Protein AF-A0A6A5AEZ3-F1 (afdb_monomer_lite)

Radius of gyration: 23.71 Å; chains: 1; bounding box: 53×29×62 Å

Foldseek 3Di:
DVCCVPCVVVVVVVLVVLLVVLLVVLQVQLQVQLVVLLVCLVPPDVVVQVVVPPDPVPVPPDPSSCVSSVVSSCVSSVVSVVVSVVVSVVVVCCCVCPQVDVPVNCVPPVPVSVVVVVVCCVPPVPVVCVRPNPPD

Secondary structure (DSSP, 8-state):
--HIIIIIHHHHHHHHHHHHHHHHHHHHHHHHHHHHHHHHHHHS-HHHHHTTT--TT-TTTS-HHHHHHHHHHHHHHHHHHHHHHHHHHHHHHHIIIIII-HHHHHHH-HHHHHHHHHHHHHH-HHHHHHHH-TT-

Organism: Aphanomyces astaci (NCBI:txid112090)

pLDDT: mean 76.07, std 15.29, range [34.31, 94.5]

Structure (mmCIF, N/CA/C/O backbone):
data_AF-A0A6A5AEZ3-F1
#
_entry.id   AF-A0A6A5AEZ3-F1
#
loop_
_atom_site.group_PDB
_atom_site.id
_atom_site.type_symbol
_atom_site.label_atom_id
_atom_site.label_alt_id
_atom_site.label_comp_id
_atom_site.label_asym_id
_atom_site.label_entity_id
_atom_site.label_seq_id
_atom_site.pdbx_PDB_ins_code
_atom_site.Cartn_x
_atom_site.Cartn_y
_atom_site.Cartn_z
_atom_site.occupancy
_atom_site.B_iso_or_equiv
_atom_site.auth_seq_id
_atom_site.auth_comp_id
_atom_site.auth_asym_id
_atom_site.auth_atom_id
_atom_site.pdbx_PDB_model_num
ATOM 1 N N . MET A 1 1 ? -5.842 -2.108 35.892 1.00 34.88 1 MET A N 1
ATOM 2 C CA . MET A 1 1 ? -4.674 -2.923 35.477 1.00 34.88 1 MET A CA 1
ATOM 3 C C . MET A 1 1 ? -5.016 -4.390 35.151 1.00 34.88 1 MET A C 1
ATOM 5 O O . MET A 1 1 ? -4.096 -5.165 34.973 1.00 34.88 1 MET A O 1
ATOM 9 N N . GLN A 1 2 ? -6.290 -4.790 34.990 1.00 34.31 2 GLN A N 1
ATOM 10 C CA . GLN A 1 2 ? -6.657 -6.169 34.593 1.00 34.31 2 GLN A CA 1
ATOM 11 C C . GLN A 1 2 ? -6.919 -6.353 33.080 1.00 34.31 2 GLN A C 1
ATOM 13 O O . GLN A 1 2 ? -6.949 -7.485 32.602 1.00 34.31 2 GLN A O 1
ATOM 18 N N . LEU A 1 3 ? -7.053 -5.263 32.308 1.00 44.03 3 LEU A N 1
ATOM 19 C CA . LEU A 1 3 ? -7.197 -5.330 30.844 1.00 44.03 3 LEU A CA 1
ATOM 20 C C . LEU A 1 3 ? -5.888 -5.744 30.139 1.00 44.03 3 LEU A C 1
ATOM 22 O O . LEU A 1 3 ? -5.922 -6.520 29.186 1.00 44.03 3 LEU A O 1
ATOM 26 N N . PHE A 1 4 ? -4.730 -5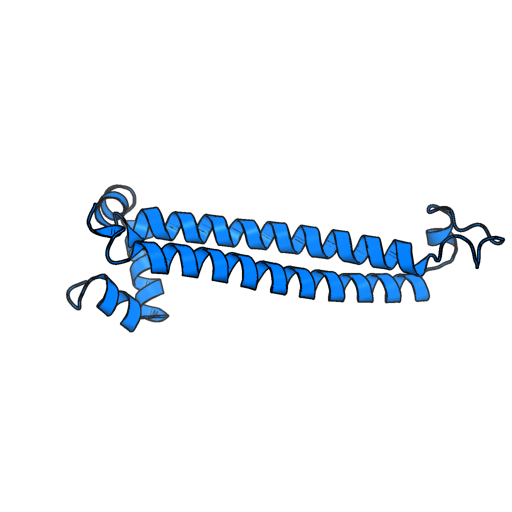.293 30.641 1.00 43.16 4 PHE A N 1
ATOM 27 C CA . PHE A 1 4 ? -3.417 -5.656 30.088 1.00 43.16 4 PHE A CA 1
ATOM 28 C C . PHE A 1 4 ? -3.002 -7.097 30.402 1.00 43.16 4 PHE A C 1
ATOM 30 O O . PHE A 1 4 ? -2.357 -7.730 29.573 1.00 43.16 4 PHE A O 1
ATOM 37 N N . ASP A 1 5 ? -3.420 -7.628 31.550 1.00 42.22 5 ASP A N 1
ATOM 38 C CA . ASP A 1 5 ? -2.984 -8.945 32.030 1.00 42.22 5 ASP A CA 1
ATOM 39 C C . ASP A 1 5 ? -3.719 -10.108 31.334 1.00 42.22 5 ASP A C 1
ATOM 41 O O . ASP A 1 5 ? -3.217 -11.225 31.273 1.00 42.22 5 ASP A O 1
ATOM 45 N N . SER A 1 6 ? -4.898 -9.842 30.754 1.00 48.53 6 SER A N 1
ATOM 46 C CA . SER A 1 6 ? -5.709 -10.855 30.057 1.00 48.53 6 SER A CA 1
ATOM 47 C C . SER A 1 6 ? -5.860 -10.632 28.545 1.00 48.53 6 SER A C 1
ATOM 49 O O . SER A 1 6 ? -6.072 -11.603 27.822 1.00 48.53 6 SER A O 1
ATOM 51 N N . ARG A 1 7 ? -5.734 -9.392 28.036 1.00 52.31 7 ARG A N 1
ATOM 52 C CA . ARG A 1 7 ? -5.887 -9.067 26.597 1.00 52.31 7 ARG A CA 1
ATOM 53 C C . ARG A 1 7 ? -4.731 -8.263 25.982 1.00 52.31 7 ARG A C 1
ATOM 55 O O . ARG A 1 7 ? -4.657 -8.165 24.758 1.00 52.31 7 ARG A O 1
ATOM 62 N N . GLY A 1 8 ? -3.810 -7.726 26.789 1.00 55.06 8 GLY A N 1
ATOM 63 C CA . GLY A 1 8 ? -2.751 -6.816 26.327 1.00 55.06 8 GLY A CA 1
ATOM 64 C C . GLY A 1 8 ? -1.787 -7.441 25.315 1.00 55.06 8 GLY A C 1
ATOM 65 O O . GLY A 1 8 ? -1.483 -6.829 24.296 1.00 55.06 8 GLY A O 1
ATOM 66 N N . TRP A 1 9 ? -1.373 -8.691 25.536 1.00 57.41 9 TRP A N 1
ATOM 67 C CA . TRP A 1 9 ? -0.488 -9.401 24.606 1.00 57.41 9 TRP A CA 1
ATOM 68 C C . TRP A 1 9 ? -1.139 -9.666 23.243 1.00 57.41 9 TRP A C 1
ATOM 70 O O . TRP A 1 9 ? -0.481 -9.531 22.217 1.00 57.41 9 TRP A O 1
ATOM 80 N N . THR A 1 10 ? -2.436 -9.979 23.202 1.00 62.97 10 THR A N 1
ATOM 81 C CA . THR A 1 10 ? -3.162 -10.200 21.942 1.00 62.97 10 THR A CA 1
ATOM 82 C C . THR A 1 10 ? -3.355 -8.903 21.160 1.00 62.97 10 THR A C 1
ATOM 84 O O . THR A 1 10 ? -3.251 -8.922 19.938 1.00 62.97 10 THR A O 1
ATOM 87 N N . ALA A 1 11 ? -3.591 -7.779 21.843 1.00 61.19 11 ALA A N 1
ATOM 88 C CA . ALA A 1 11 ? -3.690 -6.471 21.196 1.00 61.19 11 ALA A CA 1
ATOM 89 C C . ALA A 1 11 ? -2.360 -6.059 20.544 1.00 61.19 11 ALA A C 1
ATOM 91 O O . ALA A 1 11 ? -2.357 -5.640 19.391 1.00 61.19 11 ALA A O 1
ATOM 92 N N . VAL A 1 12 ? -1.234 -6.269 21.236 1.00 64.25 12 VAL A N 1
ATOM 93 C CA . VAL A 1 12 ? 0.111 -6.006 20.691 1.00 64.25 12 VAL A CA 1
ATOM 94 C C . VAL A 1 12 ? 0.421 -6.915 19.500 1.00 64.25 12 VAL A C 1
ATOM 96 O O . VAL A 1 12 ? 0.894 -6.440 18.473 1.00 64.25 12 VAL A O 1
ATOM 99 N N . ILE A 1 13 ? 0.113 -8.212 19.602 1.00 67.94 13 ILE A N 1
ATOM 100 C CA . ILE A 1 13 ? 0.331 -9.161 18.500 1.00 67.94 13 ILE A CA 1
ATOM 101 C C . ILE A 1 13 ? -0.540 -8.803 17.290 1.00 67.94 13 ILE A C 1
ATOM 103 O O . ILE A 1 13 ? -0.064 -8.864 16.163 1.00 67.94 13 ILE A O 1
ATOM 107 N N . ASN A 1 14 ? -1.803 -8.422 17.498 1.00 73.12 14 ASN A N 1
ATOM 108 C CA . ASN A 1 14 ? -2.697 -8.043 16.405 1.00 73.12 14 ASN A CA 1
ATOM 109 C C . ASN A 1 14 ? -2.253 -6.747 15.716 1.00 73.12 14 ASN A C 1
ATOM 111 O O . ASN A 1 14 ? -2.363 -6.636 14.496 1.00 73.12 14 ASN A O 1
ATOM 115 N N . ASP A 1 15 ? -1.728 -5.790 16.480 1.00 77.00 15 ASP A N 1
ATOM 116 C CA . ASP A 1 15 ? -1.191 -4.552 15.926 1.00 77.00 15 ASP A CA 1
ATOM 117 C C . ASP A 1 15 ? 0.023 -4.820 15.023 1.00 77.00 15 ASP A C 1
ATOM 119 O O . ASP A 1 15 ? 0.032 -4.436 13.850 1.00 77.00 15 ASP A O 1
ATOM 123 N N . ASP A 1 16 ? 0.983 -5.604 15.517 1.00 80.88 16 ASP A N 1
ATOM 124 C CA . ASP A 1 16 ? 2.190 -5.970 14.769 1.00 80.88 16 ASP A CA 1
ATOM 125 C C . ASP A 1 16 ? 1.870 -6.826 13.527 1.00 80.88 16 ASP A C 1
ATOM 127 O O . ASP A 1 16 ? 2.429 -6.626 12.442 1.00 80.88 16 ASP A O 1
ATOM 131 N N . LEU A 1 17 ? 0.886 -7.727 13.640 1.00 83.12 17 LEU A N 1
ATOM 132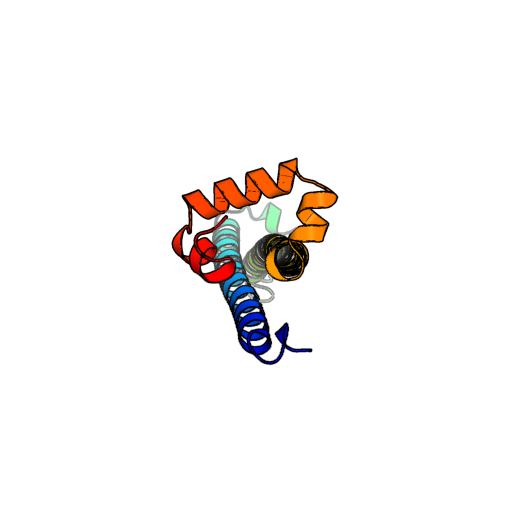 C CA . LEU A 1 17 ? 0.405 -8.534 12.519 1.00 83.12 17 LEU A CA 1
ATOM 133 C C . LEU A 1 17 ? -0.271 -7.667 11.449 1.00 83.12 17 LEU A C 1
ATOM 135 O O . LEU A 1 17 ? -0.047 -7.885 10.259 1.00 83.12 17 LEU A O 1
ATOM 139 N N . SER A 1 18 ? -1.077 -6.681 11.853 1.00 83.94 18 SER A N 1
ATOM 140 C CA . SER A 1 18 ? -1.771 -5.787 10.922 1.00 83.94 18 SER A CA 1
ATOM 141 C C . SER A 1 18 ? -0.790 -4.877 10.179 1.00 83.94 18 SER A C 1
ATOM 143 O O . SER A 1 18 ? -0.817 -4.819 8.950 1.00 83.94 18 SER A O 1
ATOM 145 N N . SER A 1 19 ? 0.159 -4.263 10.890 1.00 84.38 19 SER A N 1
ATOM 146 C CA . SER A 1 19 ? 1.214 -3.433 10.300 1.00 84.38 19 SER A CA 1
ATOM 147 C C . SER A 1 19 ? 2.077 -4.230 9.313 1.00 84.38 19 SER A C 1
ATOM 149 O O . SER A 1 19 ? 2.310 -3.814 8.170 1.00 84.38 19 SER A O 1
ATOM 151 N N . THR A 1 20 ? 2.473 -5.445 9.699 1.00 86.56 20 THR A N 1
ATOM 152 C CA . THR A 1 20 ? 3.251 -6.338 8.832 1.00 86.56 20 THR A CA 1
ATOM 153 C C . THR A 1 20 ? 2.443 -6.793 7.613 1.00 86.56 20 THR A C 1
ATOM 155 O O . THR A 1 20 ? 2.943 -6.749 6.490 1.00 86.56 20 THR A O 1
ATOM 158 N N . ALA A 1 21 ? 1.172 -7.167 7.778 1.00 89.69 21 ALA A N 1
ATOM 159 C CA . ALA A 1 21 ? 0.323 -7.587 6.663 1.00 89.69 21 ALA A CA 1
ATOM 160 C C . ALA A 1 21 ? 0.104 -6.458 5.643 1.00 89.69 21 ALA A C 1
ATOM 162 O O . ALA A 1 21 ? 0.223 -6.677 4.433 1.00 89.69 21 ALA A O 1
ATOM 163 N N . LEU A 1 22 ? -0.165 -5.237 6.115 1.00 88.56 22 LEU A N 1
ATOM 164 C CA . LEU A 1 22 ? -0.371 -4.091 5.234 1.00 88.56 22 LEU A CA 1
ATOM 165 C C . LEU A 1 22 ? 0.924 -3.656 4.5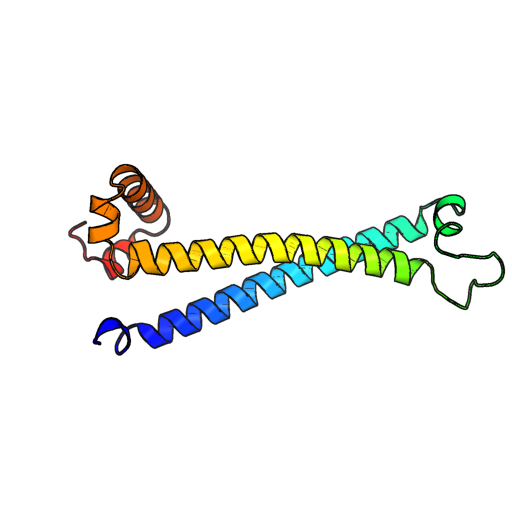38 1.00 88.56 22 LEU A C 1
ATOM 167 O O . LEU A 1 22 ? 0.876 -3.301 3.361 1.00 88.56 22 LEU A O 1
ATOM 171 N N . SER A 1 23 ? 2.079 -3.731 5.205 1.00 87.00 23 SER A N 1
ATOM 172 C CA . SER A 1 23 ? 3.370 -3.423 4.572 1.00 87.00 23 SER A CA 1
ATOM 173 C C . SER A 1 23 ? 3.752 -4.433 3.484 1.00 87.00 23 SER A C 1
ATOM 175 O O . SER A 1 23 ? 4.244 -4.027 2.430 1.00 87.00 23 SER A O 1
ATOM 177 N N . ILE A 1 24 ? 3.449 -5.726 3.663 1.00 91.38 24 ILE A N 1
ATOM 178 C CA . ILE A 1 24 ? 3.607 -6.745 2.609 1.00 91.38 24 ILE A CA 1
ATOM 179 C C . ILE A 1 24 ? 2.679 -6.438 1.426 1.00 91.38 24 ILE A C 1
ATOM 181 O O . ILE A 1 24 ? 3.106 -6.504 0.270 1.00 91.38 24 ILE A O 1
ATOM 185 N N . GLY A 1 25 ? 1.430 -6.045 1.697 1.00 90.88 25 GLY A N 1
ATOM 186 C CA . GLY A 1 25 ? 0.494 -5.591 0.667 1.00 90.88 25 GLY A CA 1
ATOM 187 C C . GLY A 1 25 ? 1.017 -4.373 -0.102 1.00 90.88 25 GLY A C 1
ATOM 188 O O . GLY A 1 25 ? 1.034 -4.375 -1.334 1.00 90.88 25 GLY A O 1
ATOM 189 N N . ALA A 1 26 ? 1.523 -3.365 0.611 1.00 91.44 26 ALA A N 1
ATOM 190 C CA . ALA A 1 26 ? 2.117 -2.167 0.022 1.00 91.44 26 ALA A CA 1
ATOM 191 C C . ALA A 1 26 ? 3.366 -2.487 -0.809 1.00 91.44 26 ALA A C 1
ATOM 193 O O . ALA A 1 26 ? 3.546 -1.929 -1.893 1.00 91.44 26 ALA A O 1
ATOM 194 N N . PHE A 1 27 ? 4.194 -3.428 -0.354 1.00 92.00 27 PHE A N 1
ATOM 195 C CA . PHE A 1 27 ? 5.329 -3.931 -1.121 1.00 92.00 27 PHE A CA 1
ATOM 196 C C . PHE A 1 27 ? 4.875 -4.598 -2.424 1.00 92.00 27 PHE A C 1
ATOM 198 O O . PHE A 1 27 ? 5.428 -4.306 -3.484 1.00 92.00 27 PHE A O 1
ATOM 205 N N . GLY A 1 28 ? 3.821 -5.420 -2.379 1.00 92.62 28 GLY A N 1
ATOM 206 C CA . GLY A 1 28 ? 3.211 -6.014 -3.570 1.00 92.62 28 GLY A CA 1
ATOM 207 C C . GLY A 1 28 ? 2.738 -4.963 -4.579 1.00 92.62 28 GLY A C 1
ATOM 208 O O . GLY A 1 28 ? 3.054 -5.060 -5.765 1.00 92.62 28 GLY A O 1
ATOM 209 N N . VAL A 1 29 ? 2.053 -3.915 -4.109 1.00 93.00 29 VAL A N 1
ATOM 210 C CA . VAL A 1 29 ? 1.633 -2.784 -4.957 1.00 93.00 29 VAL A CA 1
ATOM 211 C C . VAL A 1 29 ? 2.841 -2.063 -5.555 1.00 93.00 29 VAL A C 1
ATOM 213 O O . VAL A 1 29 ? 2.852 -1.813 -6.758 1.00 93.00 29 VAL A O 1
ATOM 216 N N . GLY A 1 30 ? 3.880 -1.795 -4.760 1.00 92.56 30 GLY A N 1
ATOM 217 C CA . GLY A 1 30 ? 5.122 -1.184 -5.238 1.00 92.56 30 GLY A CA 1
ATOM 218 C C . GLY A 1 30 ? 5.797 -2.000 -6.343 1.00 92.56 30 GLY A C 1
ATOM 219 O O . GLY A 1 30 ? 6.224 -1.446 -7.356 1.00 92.56 30 GLY A O 1
ATOM 220 N N . VAL A 1 31 ? 5.859 -3.328 -6.204 1.00 93.44 31 VAL A N 1
ATOM 221 C CA . VAL A 1 31 ? 6.411 -4.211 -7.247 1.00 93.44 31 VAL A CA 1
ATOM 222 C C . VAL A 1 31 ? 5.585 -4.117 -8.531 1.00 93.44 31 VAL A C 1
ATOM 224 O O . VAL A 1 31 ? 6.158 -3.959 -9.609 1.00 93.44 31 VAL A O 1
ATOM 227 N N . LEU A 1 32 ? 4.253 -4.156 -8.436 1.00 94.50 32 LEU A N 1
ATOM 228 C CA . LEU A 1 32 ? 3.367 -4.048 -9.601 1.00 94.50 32 LEU A CA 1
ATOM 229 C C . LEU A 1 32 ? 3.529 -2.704 -10.322 1.00 94.50 32 LEU A C 1
ATOM 231 O O . LEU A 1 32 ? 3.672 -2.676 -11.546 1.00 94.50 32 LEU A O 1
ATOM 235 N N . THR A 1 33 ? 3.572 -1.591 -9.588 1.00 91.75 33 THR A N 1
ATOM 236 C CA . THR A 1 33 ? 3.785 -0.264 -10.186 1.00 91.75 33 THR A CA 1
ATOM 237 C C . THR A 1 33 ? 5.197 -0.102 -10.743 1.00 91.75 33 THR A C 1
ATOM 239 O O . THR A 1 33 ? 5.374 0.551 -11.771 1.00 91.75 33 THR A O 1
ATOM 242 N N . GLY A 1 34 ? 6.200 -0.745 -10.140 1.00 88.50 34 GLY A N 1
ATOM 243 C CA . GLY A 1 34 ? 7.554 -0.833 -10.686 1.00 88.50 34 GLY A CA 1
ATOM 244 C C . GLY A 1 34 ? 7.604 -1.581 -12.022 1.00 88.50 34 GLY A C 1
ATOM 245 O O . GLY A 1 34 ? 8.235 -1.107 -12.967 1.00 88.50 34 GLY A O 1
ATOM 246 N N . VAL A 1 35 ? 6.882 -2.702 -12.151 1.00 89.75 35 VAL A N 1
ATOM 247 C CA . VAL A 1 35 ? 6.747 -3.440 -13.422 1.00 89.75 35 VAL A CA 1
ATOM 248 C C . VAL A 1 35 ? 6.069 -2.577 -14.485 1.00 89.75 35 VAL A C 1
ATOM 250 O O . VAL A 1 35 ? 6.545 -2.528 -15.619 1.00 89.75 35 VAL A O 1
ATOM 253 N N . ILE A 1 36 ? 5.014 -1.840 -14.129 1.00 88.75 36 ILE A N 1
ATOM 254 C CA . ILE A 1 36 ? 4.370 -0.884 -15.043 1.00 88.75 36 ILE A CA 1
ATOM 255 C C . ILE A 1 36 ? 5.369 0.201 -15.474 1.00 88.75 36 ILE A C 1
ATOM 257 O O . ILE A 1 36 ? 5.464 0.498 -16.663 1.00 88.75 36 ILE A O 1
ATOM 261 N N . GLY A 1 37 ? 6.178 0.727 -14.551 1.00 85.38 37 GLY A N 1
ATOM 262 C CA . GLY A 1 37 ? 7.255 1.674 -14.862 1.00 85.38 37 GLY A CA 1
ATOM 263 C C . GLY A 1 37 ? 8.280 1.119 -15.860 1.00 85.38 37 GLY A C 1
ATOM 264 O O . GLY A 1 37 ? 8.691 1.825 -16.780 1.00 85.38 37 GLY A O 1
ATOM 265 N N . LEU A 1 38 ? 8.638 -0.165 -15.749 1.00 84.06 38 LEU A N 1
ATOM 266 C CA . LEU A 1 38 ? 9.517 -0.848 -16.710 1.00 84.06 38 LEU A CA 1
ATOM 267 C C . LEU A 1 38 ? 8.869 -1.031 -18.087 1.00 84.06 38 LEU A C 1
ATOM 269 O O . LEU A 1 38 ? 9.551 -0.927 -19.107 1.00 84.06 38 LEU A O 1
ATOM 273 N N . VAL A 1 39 ? 7.565 -1.310 -18.132 1.00 85.44 39 VAL A N 1
ATOM 274 C CA . VAL A 1 39 ? 6.810 -1.402 -19.390 1.00 85.44 39 VAL A CA 1
ATOM 275 C C . VAL A 1 39 ? 6.772 -0.038 -20.073 1.00 85.44 39 VAL A C 1
ATOM 277 O O . VAL A 1 39 ? 7.098 0.055 -21.254 1.00 85.44 39 VAL A O 1
ATOM 280 N N . VAL A 1 40 ? 6.472 1.030 -19.330 1.00 82.06 40 VAL A N 1
ATOM 281 C CA . VAL A 1 40 ? 6.503 2.405 -19.849 1.00 82.06 40 VAL A CA 1
ATOM 282 C C . VAL A 1 40 ? 7.890 2.746 -20.390 1.00 82.06 40 VAL A C 1
ATOM 284 O O . VAL A 1 40 ? 7.988 3.256 -21.499 1.00 82.06 40 VAL A O 1
ATOM 287 N N . ALA A 1 41 ? 8.964 2.373 -19.689 1.00 76.94 41 ALA A N 1
ATOM 288 C CA . ALA A 1 41 ? 10.333 2.603 -20.156 1.00 76.94 41 ALA A CA 1
ATOM 289 C C . ALA A 1 41 ? 10.651 1.933 -21.508 1.00 76.94 41 ALA A C 1
ATOM 291 O O . ALA A 1 41 ? 11.488 2.435 -22.253 1.00 76.94 41 ALA A O 1
ATOM 292 N N . LYS A 1 42 ? 9.989 0.815 -21.844 1.00 77.00 42 LYS A N 1
ATOM 293 C CA . LYS A 1 42 ? 10.167 0.133 -23.138 1.00 77.00 42 LYS A CA 1
ATOM 294 C C . LYS A 1 42 ? 9.387 0.764 -24.287 1.00 77.00 42 LYS A C 1
ATOM 296 O O . LYS A 1 42 ? 9.827 0.650 -25.427 1.00 77.00 42 LYS A O 1
ATOM 301 N N . PHE A 1 43 ? 8.228 1.355 -24.008 1.00 78.94 43 PHE A N 1
ATOM 302 C CA . PHE A 1 43 ? 7.332 1.902 -25.034 1.00 78.94 43 PHE A CA 1
ATOM 303 C C . PHE A 1 43 ? 7.381 3.432 -25.139 1.00 78.94 43 PHE A C 1
ATOM 305 O O . PHE A 1 43 ? 6.813 3.992 -26.075 1.00 78.94 43 PHE A O 1
ATOM 312 N N . ALA A 1 44 ? 8.042 4.115 -24.202 1.00 70.25 44 ALA A N 1
ATOM 313 C CA . ALA A 1 44 ? 8.155 5.565 -24.207 1.00 70.25 44 ALA A CA 1
ATOM 314 C C . ALA A 1 44 ? 9.086 6.065 -25.332 1.00 70.25 44 ALA A C 1
ATOM 316 O O . ALA A 1 44 ? 10.132 5.459 -25.585 1.00 70.25 44 ALA A O 1
ATOM 317 N N . PRO A 1 45 ? 8.736 7.184 -25.995 1.00 66.69 45 PRO A N 1
ATOM 318 C CA . PRO A 1 45 ? 9.606 7.824 -26.975 1.00 66.69 45 PRO A CA 1
ATOM 319 C C . PRO A 1 45 ? 10.884 8.353 -26.309 1.00 66.69 45 PRO A C 1
ATOM 321 O O . PRO A 1 45 ? 10.869 8.791 -25.157 1.00 66.69 45 PRO A O 1
ATOM 324 N N . VAL A 1 46 ? 11.993 8.340 -27.057 1.00 62.06 46 VAL A N 1
ATOM 325 C CA . VAL A 1 46 ? 13.330 8.741 -26.576 1.00 62.06 46 VAL A CA 1
ATOM 326 C C . VAL A 1 46 ? 13.322 10.168 -26.003 1.00 62.06 46 VAL A C 1
ATOM 328 O O . VAL A 1 46 ? 13.974 10.414 -24.989 1.00 62.06 46 VAL A O 1
ATOM 331 N N . ASP A 1 47 ? 12.478 11.055 -26.539 1.00 64.44 47 ASP A N 1
ATOM 332 C CA . ASP A 1 47 ? 12.286 12.441 -26.083 1.00 64.44 47 ASP A CA 1
ATOM 333 C C . ASP A 1 47 ? 11.882 12.573 -24.602 1.00 64.44 47 ASP A C 1
ATOM 335 O O . ASP A 1 47 ? 12.187 13.572 -23.952 1.00 64.44 47 ASP A O 1
ATOM 339 N N . TRP A 1 48 ? 11.219 11.566 -24.024 1.00 64.75 48 TRP A N 1
ATOM 340 C CA . TRP A 1 48 ? 10.859 11.569 -22.599 1.00 64.75 48 TRP A CA 1
ATOM 341 C C . TRP A 1 48 ? 12.029 11.166 -21.698 1.00 64.75 48 TRP A C 1
ATOM 343 O O . TRP A 1 48 ? 12.035 11.473 -20.507 1.00 64.75 48 TRP A O 1
ATOM 353 N N . THR A 1 49 ? 13.023 10.474 -22.254 1.00 61.81 49 THR A N 1
ATOM 354 C CA . THR A 1 49 ? 14.174 9.949 -21.507 1.00 61.81 49 THR A CA 1
ATOM 355 C C . THR A 1 49 ? 15.352 10.925 -21.464 1.00 61.81 49 THR A C 1
ATOM 357 O O . THR A 1 49 ? 16.114 10.910 -20.496 1.00 61.81 49 THR A O 1
ATOM 360 N N . VAL A 1 50 ? 15.456 11.839 -22.437 1.00 59.53 50 VAL A N 1
ATOM 361 C CA . VAL A 1 50 ? 16.517 12.868 -22.501 1.00 59.53 50 VAL A CA 1
ATOM 362 C C . VAL A 1 50 ? 16.456 13.833 -21.311 1.00 59.53 50 VAL A C 1
ATOM 364 O O . VAL A 1 50 ? 17.489 14.189 -20.752 1.00 59.53 50 VAL A O 1
ATOM 367 N N . GLY A 1 51 ? 15.251 14.183 -20.836 1.00 60.78 51 GLY A N 1
ATOM 368 C CA . GLY A 1 51 ? 15.058 15.030 -19.647 1.00 60.78 51 GLY A CA 1
ATOM 369 C C . GLY A 1 51 ? 15.553 14.408 -18.332 1.00 60.78 51 GLY A C 1
ATOM 370 O O . GLY A 1 51 ? 15.804 15.126 -17.367 1.00 60.78 51 GLY A O 1
ATOM 371 N N . PHE A 1 52 ? 15.748 13.086 -18.302 1.00 58.34 52 PHE A N 1
ATOM 372 C CA . PHE A 1 52 ? 16.315 12.351 -17.166 1.00 58.34 52 PHE A CA 1
ATOM 373 C C . PHE A 1 52 ? 17.810 12.016 -17.353 1.00 58.34 52 PHE A C 1
ATOM 375 O O . PHE A 1 52 ? 18.371 11.256 -16.560 1.00 58.34 52 PHE A O 1
ATOM 382 N N . GLY A 1 53 ? 18.468 12.600 -18.365 1.00 53.06 53 GLY A N 1
ATOM 383 C CA . GLY A 1 53 ? 19.907 12.454 -18.614 1.00 53.06 53 GLY A CA 1
ATOM 384 C C . GLY A 1 53 ? 20.298 11.215 -19.422 1.00 53.06 53 GLY A C 1
ATOM 385 O O . GLY A 1 53 ? 21.418 10.727 -19.276 1.00 53.06 53 GLY A O 1
ATOM 386 N N . ALA A 1 54 ? 19.388 10.673 -20.238 1.00 53.50 54 ALA A N 1
ATOM 387 C CA . ALA A 1 54 ? 19.725 9.639 -21.212 1.00 53.50 54 ALA A CA 1
ATOM 388 C C . ALA A 1 54 ? 20.357 10.284 -22.460 1.00 53.50 54 ALA A C 1
ATOM 390 O O . ALA A 1 54 ? 19.654 10.598 -23.415 1.00 53.50 54 ALA A O 1
ATOM 391 N N . ASP A 1 55 ? 21.674 10.502 -22.443 1.00 49.88 55 ASP A N 1
ATOM 392 C CA . ASP A 1 55 ? 22.425 10.847 -23.655 1.00 49.88 55 ASP A CA 1
ATOM 393 C C . ASP A 1 55 ? 22.659 9.594 -24.518 1.00 49.88 55 ASP A C 1
ATOM 395 O O . ASP A 1 55 ? 22.898 8.495 -24.004 1.00 49.88 55 ASP A O 1
ATOM 399 N N . ASP A 1 56 ? 22.671 9.774 -25.844 1.00 52.81 56 ASP A N 1
ATOM 400 C CA . ASP A 1 56 ? 22.860 8.726 -26.867 1.00 52.81 56 ASP A CA 1
ATOM 401 C C . ASP A 1 56 ? 24.122 7.855 -26.666 1.00 52.81 56 ASP A C 1
ATOM 403 O O . ASP A 1 56 ? 24.217 6.733 -27.172 1.00 52.81 56 ASP A O 1
ATOM 407 N N . THR A 1 57 ? 25.098 8.333 -25.893 1.00 47.28 57 THR A N 1
ATOM 408 C CA . THR A 1 57 ? 26.365 7.644 -25.599 1.00 47.28 57 THR A CA 1
ATOM 409 C C . THR A 1 57 ? 26.309 6.735 -24.368 1.00 47.28 57 THR A C 1
ATOM 411 O O . THR A 1 57 ? 27.196 5.900 -24.183 1.00 47.28 57 THR A O 1
ATOM 414 N N . THR A 1 58 ? 25.272 6.832 -23.526 1.00 48.78 58 THR A N 1
ATOM 415 C CA . THR A 1 58 ? 25.201 6.153 -22.216 1.00 48.78 58 THR A CA 1
ATOM 416 C C . THR A 1 58 ? 24.188 5.014 -22.151 1.00 48.78 58 THR A C 1
ATOM 418 O O . THR A 1 58 ? 23.624 4.722 -21.096 1.00 48.78 58 THR A O 1
ATOM 421 N N . ARG A 1 59 ? 24.084 4.232 -23.233 1.00 47.38 59 ARG A N 1
ATOM 422 C CA . ARG A 1 59 ? 23.443 2.898 -23.220 1.00 47.38 59 ARG A CA 1
ATOM 423 C C . ARG A 1 59 ? 24.000 1.945 -22.136 1.00 47.38 59 ARG A C 1
ATOM 425 O O . ARG A 1 59 ? 23.381 0.921 -21.876 1.00 47.38 59 ARG A O 1
ATOM 432 N N . TYR A 1 60 ? 25.132 2.289 -21.505 1.00 42.78 60 TYR A N 1
ATOM 433 C CA . TYR A 1 60 ? 25.826 1.512 -20.469 1.00 42.78 60 TYR A CA 1
ATOM 434 C C . TYR A 1 60 ? 26.046 2.225 -19.110 1.00 42.78 60 TYR A C 1
ATOM 436 O O . TYR A 1 60 ? 26.588 1.601 -18.204 1.00 42.78 60 TYR A O 1
ATOM 444 N N . GLY A 1 61 ? 25.649 3.495 -18.919 1.00 43.59 61 GLY A N 1
ATOM 445 C CA . GLY A 1 61 ? 25.984 4.248 -17.686 1.00 43.59 61 GLY A CA 1
ATOM 446 C C . GLY A 1 61 ? 24.869 4.344 -16.638 1.00 43.59 61 GLY A C 1
ATOM 447 O O . GLY A 1 61 ? 25.129 4.242 -15.442 1.00 43.59 61 GLY A O 1
ATOM 448 N N . LYS A 1 62 ? 23.616 4.514 -17.075 1.00 52.75 62 LYS A N 1
ATOM 449 C CA . LYS A 1 62 ? 22.411 4.523 -16.230 1.00 52.75 62 LYS A CA 1
ATOM 450 C C . LYS A 1 62 ? 21.260 3.963 -17.054 1.00 52.75 62 LYS A C 1
ATOM 452 O O . LYS A 1 62 ? 20.724 4.646 -17.915 1.00 52.75 62 LYS A O 1
ATOM 457 N N . ASN A 1 63 ? 20.899 2.705 -16.818 1.00 62.88 63 ASN A N 1
ATOM 458 C CA . ASN A 1 63 ? 19.814 2.055 -17.548 1.00 62.88 63 ASN A CA 1
ATOM 459 C C . ASN A 1 63 ? 18.503 2.834 -17.308 1.00 62.88 63 ASN A C 1
ATOM 461 O O . ASN A 1 63 ? 18.025 2.816 -16.169 1.00 62.88 63 ASN A O 1
ATOM 465 N N . PRO A 1 64 ? 17.889 3.474 -18.323 1.00 65.31 64 PRO A N 1
ATOM 466 C CA . PRO A 1 64 ? 16.651 4.244 -18.143 1.00 65.31 64 PRO A CA 1
ATOM 467 C C . PRO A 1 64 ? 15.541 3.382 -17.524 1.00 65.31 64 PRO A C 1
ATOM 469 O O . PRO A 1 64 ? 14.783 3.848 -16.680 1.00 65.31 64 PRO A O 1
ATOM 472 N N . ASN A 1 65 ? 15.546 2.079 -17.813 1.00 70.94 65 ASN A N 1
ATOM 473 C CA . ASN A 1 65 ? 14.669 1.087 -17.192 1.00 70.94 65 ASN A CA 1
ATOM 474 C C . ASN A 1 65 ? 14.728 1.105 -15.653 1.00 70.94 65 ASN A C 1
ATOM 476 O O . ASN A 1 65 ? 13.693 1.038 -15.000 1.00 70.94 65 ASN A O 1
ATOM 480 N N . VAL A 1 66 ? 15.916 1.226 -15.054 1.00 77.25 66 VAL A N 1
ATOM 481 C CA . VAL A 1 66 ? 16.070 1.220 -13.588 1.00 77.25 66 VAL A CA 1
ATOM 482 C C . VAL A 1 66 ? 15.511 2.504 -12.976 1.00 77.25 66 VAL A C 1
ATOM 484 O O . VAL A 1 66 ? 14.911 2.453 -11.907 1.00 77.25 66 VAL A O 1
ATOM 487 N N . ILE A 1 67 ? 15.650 3.641 -13.664 1.00 79.56 67 ILE A N 1
ATOM 488 C CA . ILE A 1 67 ? 15.131 4.933 -13.196 1.00 79.56 67 ILE A CA 1
ATOM 489 C C . ILE A 1 67 ? 13.601 4.934 -13.235 1.00 79.56 67 ILE A C 1
ATOM 491 O O . ILE A 1 67 ? 12.965 5.192 -12.218 1.00 79.56 67 ILE A O 1
ATOM 495 N N . PHE A 1 68 ? 13.000 4.589 -14.375 1.00 80.69 68 PHE A N 1
ATOM 496 C CA . PHE A 1 68 ? 11.541 4.562 -14.520 1.00 80.69 68 PHE A CA 1
ATOM 497 C C . PHE A 1 68 ? 10.886 3.466 -13.669 1.00 80.69 68 PHE A C 1
ATOM 499 O O . PHE A 1 68 ? 9.853 3.709 -13.045 1.00 80.69 68 PHE A O 1
ATOM 506 N N . GLY A 1 69 ? 11.504 2.284 -13.574 1.00 84.12 69 GLY A N 1
ATOM 507 C CA . GLY A 1 69 ? 11.049 1.217 -12.680 1.00 84.12 69 GLY A CA 1
ATOM 508 C C . GLY A 1 69 ? 11.166 1.601 -11.203 1.00 84.12 69 GLY A C 1
ATOM 509 O O . GLY A 1 69 ? 10.229 1.388 -10.439 1.00 84.12 69 GLY A O 1
ATOM 510 N N . GLY A 1 70 ? 12.278 2.225 -10.802 1.00 86.38 70 GLY A N 1
ATOM 511 C CA . GLY A 1 70 ? 12.495 2.702 -9.434 1.00 86.38 70 GLY A CA 1
ATOM 512 C C . GLY A 1 70 ? 11.537 3.824 -9.034 1.00 86.38 70 GLY A C 1
ATOM 513 O O . GLY A 1 70 ? 10.951 3.769 -7.957 1.00 86.38 70 GLY A O 1
ATOM 514 N N . LEU A 1 71 ? 11.307 4.803 -9.914 1.00 86.25 71 LEU A N 1
ATOM 515 C CA . LEU A 1 71 ? 10.317 5.861 -9.691 1.00 86.25 71 LEU A CA 1
ATOM 516 C C . LEU A 1 71 ? 8.896 5.293 -9.605 1.00 86.25 71 LEU A C 1
ATOM 518 O O . LEU A 1 71 ? 8.150 5.673 -8.706 1.00 86.25 71 LEU A O 1
ATOM 522 N N . GLY A 1 72 ? 8.539 4.346 -10.478 1.00 87.44 72 GLY A N 1
ATOM 523 C CA . GLY A 1 72 ? 7.252 3.646 -10.419 1.00 87.44 72 GLY A CA 1
ATOM 524 C C . GLY A 1 72 ? 7.069 2.850 -9.123 1.00 87.44 72 GLY A C 1
ATOM 525 O O . GLY A 1 72 ? 5.995 2.888 -8.520 1.00 87.44 72 GLY A O 1
ATOM 526 N N . PHE A 1 73 ? 8.125 2.184 -8.650 1.00 91.31 73 PHE A N 1
ATOM 527 C CA . PHE A 1 73 ? 8.121 1.470 -7.373 1.00 91.31 73 PHE A CA 1
ATOM 528 C C . PHE A 1 73 ? 7.939 2.429 -6.194 1.00 91.31 73 PHE A C 1
ATOM 530 O O . PHE A 1 73 ? 7.037 2.234 -5.387 1.00 91.31 73 PHE A O 1
ATOM 537 N N . ILE A 1 74 ? 8.741 3.496 -6.109 1.00 92.44 74 ILE A N 1
ATOM 538 C CA . ILE A 1 74 ? 8.685 4.465 -5.003 1.00 92.44 74 ILE A CA 1
ATOM 539 C C . ILE A 1 74 ? 7.333 5.186 -4.976 1.00 92.44 74 ILE A C 1
ATOM 541 O O . ILE A 1 74 ? 6.741 5.343 -3.907 1.00 92.44 74 ILE A O 1
ATOM 545 N N . ALA A 1 75 ? 6.810 5.594 -6.134 1.00 91.81 75 ALA A N 1
ATOM 546 C CA . ALA A 1 75 ? 5.518 6.267 -6.220 1.00 91.81 75 ALA A CA 1
ATOM 547 C C . ALA A 1 75 ? 4.367 5.346 -5.780 1.00 91.81 75 ALA A C 1
ATOM 549 O O . ALA A 1 75 ? 3.541 5.745 -4.962 1.00 91.81 75 ALA A O 1
ATOM 550 N N . GLY A 1 76 ? 4.335 4.098 -6.258 1.00 91.12 76 GLY A N 1
ATOM 551 C CA . GLY A 1 76 ? 3.295 3.145 -5.862 1.00 91.12 76 GLY A CA 1
ATOM 552 C C . GLY A 1 76 ? 3.412 2.693 -4.409 1.00 91.12 76 GLY A C 1
ATOM 553 O O . GLY A 1 76 ? 2.412 2.664 -3.695 1.00 91.12 76 GLY A O 1
ATOM 554 N N . PHE A 1 77 ? 4.630 2.409 -3.943 1.00 92.88 77 PHE A N 1
ATOM 555 C CA . PHE A 1 77 ? 4.889 2.017 -2.560 1.00 92.88 77 PHE A CA 1
ATOM 556 C C . PHE A 1 77 ? 4.530 3.135 -1.579 1.00 92.88 77 PHE A C 1
ATOM 558 O O . PHE A 1 77 ? 3.845 2.883 -0.592 1.00 92.88 77 PHE A O 1
ATOM 565 N N . SER A 1 78 ? 4.932 4.380 -1.857 1.00 93.56 78 SER A N 1
ATOM 566 C CA . SER A 1 78 ? 4.605 5.515 -0.984 1.00 93.56 78 SER A CA 1
ATOM 567 C C . SER A 1 78 ? 3.098 5.763 -0.910 1.00 93.56 78 SER A C 1
ATOM 569 O O . SER A 1 78 ? 2.571 5.947 0.185 1.00 93.56 78 SER A O 1
ATOM 571 N N . MET A 1 79 ? 2.383 5.673 -2.037 1.00 93.75 79 MET A N 1
ATOM 572 C CA . MET A 1 79 ? 0.924 5.798 -2.056 1.00 93.75 79 MET A CA 1
ATOM 573 C C . MET A 1 79 ? 0.238 4.679 -1.260 1.00 93.75 79 MET A C 1
ATOM 575 O O . MET A 1 79 ? -0.649 4.944 -0.449 1.00 93.75 79 MET A O 1
ATOM 579 N N . ALA A 1 80 ? 0.673 3.430 -1.439 1.00 92.50 80 ALA A N 1
ATOM 580 C CA . ALA A 1 80 ? 0.125 2.295 -0.701 1.00 92.50 80 ALA A CA 1
ATOM 581 C C . ALA A 1 80 ? 0.411 2.393 0.807 1.00 92.50 80 ALA A C 1
ATOM 583 O O . ALA A 1 80 ? -0.463 2.099 1.620 1.00 92.50 80 ALA A O 1
ATOM 584 N N . MET A 1 81 ? 1.597 2.874 1.190 1.00 91.44 81 MET A N 1
ATOM 585 C CA . MET A 1 81 ? 1.957 3.109 2.589 1.00 91.44 81 MET A CA 1
ATOM 586 C C . MET A 1 81 ? 1.109 4.207 3.236 1.00 91.44 81 MET A C 1
ATOM 588 O O . MET A 1 81 ? 0.762 4.085 4.409 1.00 91.44 81 MET A O 1
ATOM 592 N N . ILE A 1 82 ? 0.732 5.262 2.509 1.00 94.00 82 ILE A N 1
ATOM 593 C CA . ILE A 1 82 ? -0.178 6.295 3.037 1.00 94.00 82 ILE A CA 1
ATOM 594 C C . ILE A 1 82 ? -1.527 5.672 3.412 1.00 94.00 82 ILE A C 1
ATOM 596 O O . ILE A 1 82 ? -2.013 5.880 4.524 1.00 94.00 82 ILE A O 1
ATOM 600 N N . LEU A 1 83 ? -2.101 4.864 2.517 1.00 91.88 83 LEU A N 1
ATOM 601 C CA . LEU A 1 83 ? -3.359 4.164 2.787 1.00 91.88 83 LEU A CA 1
ATOM 602 C C . LEU A 1 83 ? -3.216 3.164 3.937 1.00 91.88 83 LEU A C 1
ATOM 604 O O . LEU A 1 83 ? -4.100 3.081 4.786 1.00 91.88 83 LEU A O 1
ATOM 608 N N . ALA A 1 84 ? -2.094 2.448 4.007 1.00 90.19 84 ALA A N 1
ATOM 609 C CA . ALA A 1 84 ? -1.839 1.513 5.092 1.00 90.19 84 ALA A CA 1
ATOM 610 C C . ALA A 1 84 ? -1.809 2.199 6.461 1.00 90.19 84 ALA A C 1
ATOM 612 O O . ALA A 1 84 ? -2.461 1.740 7.397 1.00 90.19 84 ALA A O 1
ATOM 613 N N . ASN A 1 85 ? -1.124 3.338 6.561 1.00 90.75 85 ASN A N 1
ATOM 614 C CA . ASN A 1 85 ? -1.087 4.119 7.794 1.00 90.75 85 ASN A CA 1
ATOM 615 C C . ASN A 1 85 ? -2.474 4.642 8.186 1.00 90.75 85 ASN A C 1
ATOM 617 O O . ASN A 1 85 ? -2.807 4.625 9.366 1.00 90.75 85 ASN A O 1
ATOM 621 N N . LEU A 1 86 ? -3.301 5.052 7.217 1.00 93.06 86 LEU A N 1
ATOM 622 C CA . LEU A 1 86 ? -4.683 5.468 7.482 1.00 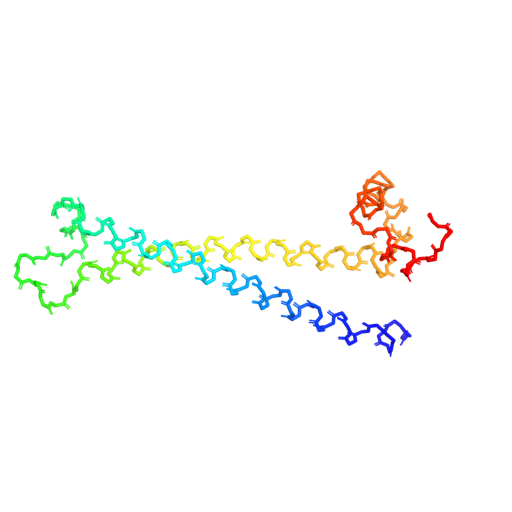93.06 86 LEU A CA 1
ATOM 623 C C . LEU A 1 86 ? -5.514 4.333 8.105 1.00 93.06 86 LEU A C 1
ATOM 625 O O . LEU A 1 86 ? -6.301 4.559 9.020 1.00 93.06 86 LEU A O 1
ATOM 629 N N . VAL A 1 87 ? -5.339 3.103 7.620 1.00 90.56 87 VAL A N 1
ATOM 630 C CA . VAL A 1 87 ? -6.045 1.939 8.171 1.00 90.56 87 VAL A CA 1
ATOM 631 C C . VAL A 1 87 ? -5.546 1.616 9.580 1.00 90.56 87 VAL A C 1
ATOM 633 O O . VAL A 1 87 ? -6.364 1.376 10.464 1.00 90.56 87 VAL A O 1
ATOM 636 N N . ILE A 1 88 ? -4.233 1.658 9.820 1.00 88.50 88 ILE A N 1
ATOM 637 C CA . ILE A 1 88 ? -3.649 1.386 11.144 1.00 88.50 88 ILE A CA 1
ATOM 638 C C . ILE A 1 88 ? -4.155 2.398 12.182 1.00 88.50 88 ILE A C 1
ATOM 640 O O . ILE A 1 88 ? -4.600 2.004 13.259 1.00 88.50 88 ILE A O 1
ATOM 644 N N . THR A 1 89 ? -4.182 3.693 11.854 1.00 90.06 89 THR A N 1
ATOM 645 C CA . THR A 1 89 ? -4.686 4.720 12.783 1.00 90.06 89 THR A CA 1
ATOM 646 C C . THR A 1 89 ? -6.180 4.562 13.069 1.00 90.06 89 THR A C 1
ATOM 648 O O . THR A 1 89 ? -6.615 4.744 14.210 1.00 90.06 89 THR A O 1
ATOM 651 N N . ALA A 1 90 ? -6.975 4.176 12.068 1.00 88.44 90 ALA A N 1
ATOM 652 C CA . ALA A 1 90 ? -8.385 3.853 12.265 1.00 88.44 90 ALA A CA 1
ATOM 653 C C . ALA A 1 90 ? -8.567 2.635 13.187 1.00 88.44 90 ALA A C 1
ATOM 655 O O . ALA A 1 90 ? -9.385 2.685 14.107 1.00 88.44 90 ALA A O 1
ATOM 656 N N . LEU A 1 91 ? -7.776 1.572 12.997 1.00 85.06 91 LEU A N 1
ATOM 657 C CA . LEU A 1 91 ? -7.802 0.384 13.857 1.00 85.06 91 LEU A CA 1
ATOM 658 C C . LEU A 1 91 ? -7.457 0.727 15.307 1.00 85.06 91 LEU A C 1
ATOM 660 O O . LEU A 1 91 ? -8.183 0.310 16.209 1.00 85.06 91 LEU A O 1
ATOM 664 N N . HIS A 1 92 ? -6.410 1.524 15.540 1.00 84.62 92 HIS A N 1
ATOM 665 C CA . HIS A 1 92 ? -6.049 2.001 16.882 1.00 84.62 92 HIS A CA 1
ATOM 666 C C . HIS A 1 92 ? -7.179 2.799 17.529 1.00 84.62 92 HIS A C 1
ATOM 668 O O . HIS A 1 92 ? -7.509 2.574 18.692 1.00 84.62 92 HIS A O 1
ATOM 674 N N . THR A 1 93 ? -7.813 3.690 16.765 1.00 86.12 93 THR A N 1
ATOM 675 C CA . THR A 1 93 ? -8.923 4.518 17.256 1.00 86.12 93 THR A CA 1
ATOM 676 C C . THR A 1 93 ? -10.113 3.654 17.661 1.00 86.12 93 THR A C 1
ATOM 678 O O . THR A 1 93 ? -10.675 3.847 18.735 1.00 86.12 93 THR A O 1
ATOM 681 N N . ILE A 1 94 ? -10.473 2.658 16.847 1.00 83.50 94 ILE A N 1
ATOM 682 C CA . ILE A 1 94 ? -11.548 1.714 17.178 1.00 83.50 94 ILE A CA 1
ATOM 683 C C . ILE A 1 94 ? -11.165 0.885 18.406 1.00 83.50 94 ILE A C 1
ATOM 685 O O . 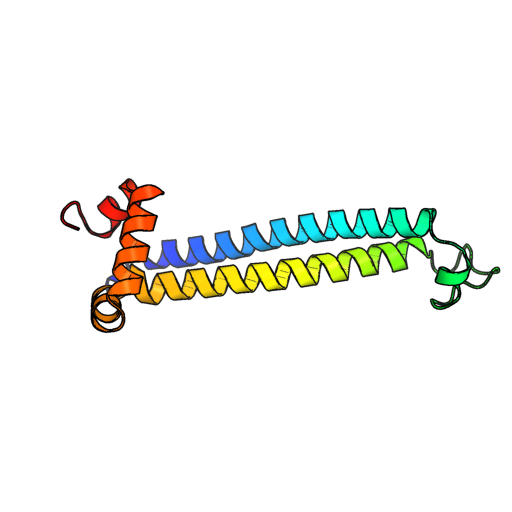ILE A 1 94 ? -11.991 0.708 19.295 1.00 83.50 94 ILE A O 1
ATOM 689 N N . PHE A 1 95 ? -9.924 0.413 18.517 1.00 79.94 95 PHE A N 1
ATOM 690 C CA . PHE A 1 95 ? -9.489 -0.342 19.694 1.00 79.94 95 PHE A CA 1
ATOM 691 C C . PHE A 1 95 ? -9.678 0.455 20.988 1.00 79.94 95 PHE A C 1
ATOM 693 O O . PHE A 1 95 ? -10.254 -0.055 21.945 1.00 79.94 95 PHE A O 1
ATOM 700 N N . VAL A 1 96 ? -9.264 1.720 21.007 1.00 80.88 96 VAL A N 1
ATOM 701 C CA . VAL A 1 96 ? -9.391 2.562 22.203 1.00 80.88 96 VAL A CA 1
ATOM 702 C C . VAL A 1 96 ? -10.849 2.970 22.439 1.00 80.88 96 VAL A C 1
ATOM 704 O O . VAL A 1 96 ? -11.402 2.736 23.511 1.00 80.88 96 VAL A O 1
ATOM 707 N N . CYS A 1 97 ? -11.517 3.549 21.439 1.00 78.75 97 CYS A N 1
ATOM 708 C CA . CYS A 1 97 ? -12.861 4.102 21.618 1.00 78.75 97 CYS A CA 1
ATOM 709 C C . CYS A 1 97 ? -13.951 3.031 21.749 1.00 78.75 97 CYS A C 1
ATOM 711 O O . CYS A 1 97 ? -14.965 3.275 22.394 1.00 78.75 97 CYS A O 1
ATOM 713 N N . PHE A 1 98 ? -13.777 1.863 21.131 1.00 74.94 98 PHE A N 1
ATOM 714 C CA . PHE A 1 98 ? -14.792 0.811 21.116 1.00 74.94 98 PHE A CA 1
ATOM 715 C C . PHE A 1 98 ? -14.431 -0.362 22.032 1.00 74.94 98 PHE A C 1
ATOM 717 O O . PHE A 1 98 ? -15.282 -0.809 22.800 1.00 74.94 98 PHE A O 1
ATOM 724 N N . ALA A 1 99 ? -13.190 -0.858 21.996 1.00 73.81 99 ALA A N 1
ATOM 725 C CA . ALA A 1 99 ? -12.817 -2.045 22.773 1.00 73.81 99 ALA A CA 1
ATOM 726 C C . ALA A 1 99 ? -12.408 -1.736 24.228 1.00 73.81 99 ALA A C 1
ATOM 728 O O . ALA A 1 99 ? -12.648 -2.577 25.095 1.00 73.81 99 ALA A O 1
ATOM 729 N N . GLU A 1 100 ? -11.813 -0.570 24.512 1.00 76.62 100 GLU A N 1
ATOM 730 C CA . GLU A 1 100 ? -11.365 -0.204 25.868 1.00 76.62 100 GLU A CA 1
ATOM 731 C C . GLU A 1 100 ? -12.459 0.480 26.708 1.00 76.62 100 GLU A C 1
ATOM 733 O O . GLU A 1 100 ? -12.702 0.046 27.836 1.00 76.62 100 GLU A O 1
ATOM 738 N N . ASP A 1 101 ? -13.157 1.492 26.174 1.00 76.25 101 ASP A N 1
ATOM 739 C CA . ASP A 1 101 ? -14.279 2.157 26.868 1.00 76.25 101 ASP A CA 1
ATOM 740 C C . ASP A 1 101 ? -15.475 2.466 25.938 1.00 76.25 101 ASP A C 1
ATOM 742 O O . ASP A 1 101 ? -15.689 3.615 25.525 1.00 76.25 101 ASP A O 1
ATOM 746 N N . PRO A 1 102 ? -16.320 1.460 25.638 1.00 73.94 102 PRO A N 1
ATOM 747 C CA . PRO A 1 102 ? -17.494 1.639 24.780 1.00 73.94 102 PRO A CA 1
ATOM 748 C C . PRO A 1 102 ? -18.550 2.573 25.391 1.00 73.94 102 PRO A C 1
ATOM 750 O O . PRO A 1 102 ? -19.354 3.155 24.662 1.00 73.94 102 PRO A O 1
ATOM 753 N N . VAL A 1 103 ? -18.577 2.736 26.720 1.00 77.00 103 VAL A N 1
ATOM 754 C CA . VAL A 1 103 ? -19.625 3.497 27.420 1.00 77.00 103 VAL A CA 1
ATOM 755 C C . VAL A 1 103 ? -19.407 4.996 27.238 1.00 77.00 103 VAL A C 1
ATOM 757 O O . VAL A 1 103 ? -20.364 5.740 27.004 1.00 77.00 103 VAL A O 1
ATOM 760 N N . SER A 1 104 ? -18.155 5.451 27.297 1.00 77.12 104 SER A N 1
ATOM 761 C CA . SER A 1 104 ? -17.811 6.841 26.978 1.00 77.12 104 SER A CA 1
ATOM 762 C C . SER A 1 104 ? -18.079 7.174 25.509 1.00 77.12 104 SER A C 1
ATOM 764 O O . SER A 1 104 ? -18.561 8.271 25.204 1.00 77.12 104 SER A O 1
ATOM 766 N N . PHE A 1 105 ? -17.852 6.224 24.597 1.00 77.88 105 PHE A N 1
ATOM 767 C CA . PHE A 1 105 ? -18.145 6.404 23.174 1.00 77.88 105 PHE A CA 1
ATOM 768 C C . PHE A 1 105 ? -19.657 6.453 22.888 1.00 77.88 105 PHE A C 1
ATOM 770 O O . PHE A 1 105 ? -20.118 7.378 22.221 1.00 77.88 105 PHE A O 1
ATOM 777 N N . GLN A 1 106 ? -20.457 5.570 23.499 1.00 81.56 106 GLN A N 1
ATOM 778 C CA . GLN A 1 106 ? -21.925 5.606 23.403 1.00 81.56 106 GLN A CA 1
ATOM 779 C C . GLN A 1 106 ? -22.518 6.923 23.929 1.00 81.56 106 GLN A C 1
ATOM 781 O O . GLN A 1 106 ? -23.496 7.428 23.380 1.00 81.56 106 GLN A O 1
ATOM 786 N N . ARG A 1 107 ? -21.947 7.492 24.999 1.00 83.69 107 ARG A N 1
ATOM 787 C CA . ARG A 1 107 ? -22.427 8.758 25.581 1.00 83.69 107 ARG A CA 1
ATOM 788 C C . ARG A 1 107 ? -22.080 9.983 24.746 1.00 83.69 107 ARG A C 1
ATOM 790 O O . ARG A 1 107 ? -22.855 10.933 24.739 1.00 83.69 107 ARG A O 1
ATOM 797 N N . SER A 1 108 ? -20.916 9.985 24.105 1.00 85.94 108 SER A N 1
ATOM 798 C CA . SER A 1 108 ? -20.440 11.134 23.332 1.00 85.94 108 SER A CA 1
ATOM 799 C C . SER A 1 108 ? -21.003 11.150 21.910 1.00 85.94 108 SER A C 1
ATOM 801 O O . SER A 1 108 ? -21.410 12.213 21.452 1.00 85.94 108 SER A O 1
ATOM 803 N N . HIS A 1 109 ? -21.083 9.994 21.242 1.00 83.81 109 HIS A N 1
ATOM 804 C CA . HIS A 1 109 ? -21.589 9.868 19.869 1.00 83.81 109 HIS A CA 1
ATOM 805 C C . HIS A 1 109 ? -22.448 8.595 19.702 1.00 83.81 109 HIS A C 1
ATOM 807 O O . HIS A 1 109 ? -21.989 7.593 19.142 1.00 83.81 109 HIS A O 1
ATOM 813 N N . PRO A 1 110 ? -23.712 8.610 20.170 1.00 85.50 110 PRO A N 1
ATOM 814 C CA . PRO A 1 110 ? -24.577 7.425 20.173 1.00 85.50 110 PRO A CA 1
ATOM 815 C C . PRO A 1 110 ? -24.933 6.915 18.768 1.00 85.50 110 PRO A C 1
ATOM 817 O O . PRO A 1 110 ? -25.132 5.716 18.583 1.00 85.50 110 PRO A O 1
ATOM 820 N N . GLU A 1 111 ? -25.001 7.804 17.775 1.00 88.06 111 GLU A N 1
ATOM 821 C CA . GLU A 1 111 ? -25.315 7.458 16.383 1.00 88.06 111 GLU A CA 1
ATOM 822 C C . GLU A 1 111 ? -24.214 6.611 15.729 1.00 88.06 111 GLU A C 1
ATOM 824 O O . GLU A 1 111 ? -24.493 5.522 15.227 1.00 88.06 111 GLU A O 1
ATOM 829 N N . HIS A 1 112 ? -22.955 7.049 15.838 1.00 84.75 112 HIS A N 1
ATOM 830 C CA . HIS A 1 112 ? -21.797 6.326 15.313 1.00 84.75 112 HIS A CA 1
ATOM 831 C C . HIS A 1 112 ? -21.567 5.006 16.046 1.00 84.75 112 HIS A C 1
ATOM 833 O O . HIS A 1 112 ? -21.217 4.008 15.420 1.00 84.75 112 HIS A O 1
ATOM 839 N N . TYR A 1 113 ? -21.814 4.968 17.358 1.00 83.44 113 TYR A N 1
ATOM 840 C CA . TYR A 1 113 ? -21.762 3.726 18.125 1.00 83.44 113 TYR A CA 1
ATOM 841 C C . TYR A 1 113 ? -22.754 2.686 17.589 1.00 83.44 113 TYR A C 1
ATOM 843 O O . TYR A 1 113 ? -22.389 1.530 17.370 1.00 83.44 113 TYR A O 1
ATOM 851 N N . ASN A 1 114 ? -24.001 3.094 17.341 1.00 85.06 114 ASN A N 1
ATOM 852 C CA . ASN A 1 114 ? -25.040 2.177 16.886 1.00 85.06 114 ASN A CA 1
ATOM 853 C C . ASN A 1 114 ? -24.770 1.669 15.461 1.00 85.06 114 ASN A C 1
ATOM 855 O O . ASN A 1 114 ? -24.935 0.483 15.186 1.00 85.06 114 ASN A O 1
ATOM 859 N N . GLU A 1 115 ? -24.296 2.538 14.566 1.00 87.25 115 GLU A N 1
ATOM 860 C CA . GLU A 1 115 ? -23.875 2.145 13.216 1.00 87.25 115 GLU A CA 1
ATOM 861 C C . GLU A 1 115 ? -22.717 1.135 13.248 1.00 87.25 115 GLU A C 1
ATOM 863 O O . GLU A 1 115 ? -22.754 0.120 12.543 1.00 87.25 115 GLU A O 1
ATOM 868 N N . LEU A 1 116 ? -21.723 1.357 14.117 1.00 83.50 116 LEU A N 1
ATOM 869 C CA . LEU A 1 116 ? -20.593 0.446 14.287 1.00 83.50 116 LEU A CA 1
ATOM 870 C C . LEU A 1 116 ? -21.065 -0.928 14.792 1.00 83.50 116 LEU A C 1
ATOM 872 O O . LEU A 1 116 ? -20.709 -1.946 14.202 1.00 83.50 116 LEU A O 1
ATOM 876 N N . ILE A 1 117 ? -21.916 -0.968 15.825 1.00 83.50 117 ILE A N 1
ATOM 877 C CA . ILE A 1 117 ? -22.498 -2.208 16.373 1.00 83.50 117 ILE A CA 1
ATOM 878 C C . ILE A 1 117 ? -23.281 -2.967 15.296 1.00 83.50 117 ILE A C 1
ATOM 880 O O . ILE A 1 117 ? -23.088 -4.171 15.132 1.00 83.50 117 ILE A O 1
ATOM 884 N N . LEU A 1 118 ? -24.144 -2.281 14.539 1.00 86.00 118 LEU A N 1
ATOM 885 C CA . LEU A 1 118 ? -24.939 -2.896 13.471 1.00 86.00 118 LEU A CA 1
ATOM 886 C C . LEU A 1 118 ? -24.049 -3.504 12.383 1.00 86.00 118 LEU A C 1
ATOM 888 O O . LEU A 1 118 ? -24.294 -4.628 11.940 1.00 86.00 118 LEU A O 1
ATOM 892 N N . THR A 1 119 ? -22.995 -2.787 11.997 1.00 87.12 119 THR A N 1
ATOM 893 C CA . THR A 1 119 ? -22.026 -3.232 10.991 1.00 87.12 119 THR A CA 1
ATOM 894 C C . THR A 1 119 ? -21.244 -4.449 11.483 1.00 87.12 119 THR A C 1
ATOM 896 O O . THR A 1 119 ? -21.189 -5.471 10.799 1.00 87.12 119 THR A O 1
ATOM 899 N N . TRP A 1 120 ? -20.707 -4.400 12.704 1.00 83.00 120 TRP A N 1
ATOM 900 C CA . TRP A 1 120 ? -20.010 -5.538 13.310 1.00 83.00 120 TRP A CA 1
ATOM 901 C C . TRP A 1 120 ? -20.925 -6.749 13.485 1.00 83.00 120 TRP A C 1
ATOM 903 O O . TRP A 1 120 ? -20.479 -7.875 13.279 1.00 83.00 120 TRP A O 1
ATOM 913 N N . ARG A 1 121 ? -22.211 -6.546 13.799 1.00 82.44 121 ARG A N 1
ATOM 914 C CA . ARG A 1 121 ? -23.180 -7.645 13.922 1.00 82.44 121 ARG A CA 1
ATOM 915 C C . ARG A 1 121 ? -23.466 -8.310 12.578 1.00 82.44 121 ARG A C 1
ATOM 917 O O . ARG A 1 121 ? -23.788 -9.492 12.549 1.00 82.44 121 ARG A O 1
ATOM 924 N N . HIS A 1 122 ? -23.353 -7.564 11.481 1.00 86.00 122 HIS A N 1
ATOM 925 C CA . HIS A 1 122 ? -23.507 -8.104 10.135 1.00 86.00 122 HIS A CA 1
ATOM 926 C C . HIS A 1 122 ? -22.285 -8.917 9.689 1.00 86.00 122 HIS A C 1
ATOM 928 O O . HIS A 1 122 ? -22.453 -10.014 9.164 1.00 86.00 122 HIS A O 1
ATOM 934 N N . PHE A 1 123 ? -21.070 -8.399 9.905 1.00 84.62 123 PHE A N 1
ATOM 935 C CA . PHE A 1 123 ? -19.846 -9.043 9.418 1.00 84.62 123 PHE A CA 1
ATOM 936 C C . PHE A 1 123 ? -19.296 -10.115 10.359 1.00 84.62 123 PHE A C 1
ATOM 938 O O . PHE A 1 123 ? -18.882 -11.163 9.881 1.00 84.62 123 PHE A O 1
ATOM 945 N N . GLN A 1 124 ? -19.288 -9.865 11.672 1.00 81.69 124 GLN A N 1
ATOM 946 C CA . GLN A 1 124 ? -18.629 -10.724 12.658 1.00 81.69 124 GLN A CA 1
ATOM 947 C C . GLN A 1 124 ? -19.451 -10.844 13.962 1.00 81.69 124 GLN A C 1
ATOM 949 O O . GLN A 1 124 ? -19.010 -10.396 15.028 1.00 81.69 124 GLN A O 1
ATOM 954 N N . PRO A 1 125 ? -20.648 -11.464 13.911 1.00 75.94 125 PRO A N 1
ATOM 955 C CA . PRO A 1 125 ? -21.548 -11.565 15.063 1.00 75.94 125 PRO A CA 1
ATOM 956 C C . PRO A 1 125 ? -20.919 -12.312 16.249 1.00 75.94 125 PRO A C 1
ATOM 958 O O . PRO A 1 125 ? -21.073 -11.888 17.394 1.00 75.94 125 PRO A O 1
ATOM 961 N N . ASP A 1 126 ? -20.148 -13.368 15.983 1.00 76.19 126 ASP A N 1
ATOM 962 C CA . ASP A 1 126 ? -19.524 -14.191 17.026 1.00 76.19 126 ASP A CA 1
ATOM 963 C C . ASP A 1 126 ? -18.469 -13.419 17.831 1.00 76.19 126 ASP A C 1
ATOM 965 O O . ASP A 1 126 ? -18.350 -13.597 19.044 1.00 76.19 126 ASP A O 1
ATOM 969 N N . ALA A 1 127 ? -17.729 -12.514 17.180 1.00 72.81 127 ALA A N 1
ATOM 970 C CA . ALA A 1 127 ? -16.723 -11.687 17.844 1.00 72.81 127 ALA A CA 1
ATOM 971 C C . ALA A 1 127 ? -17.366 -10.662 18.791 1.00 72.81 127 ALA A C 1
ATOM 973 O O . ALA A 1 127 ? -16.852 -10.423 19.883 1.00 72.81 127 ALA A O 1
ATOM 974 N N . LEU A 1 128 ? -18.517 -10.104 18.403 1.00 73.06 128 LEU A N 1
ATOM 975 C CA . LEU A 1 128 ? -19.315 -9.194 19.230 1.00 73.06 128 LEU A CA 1
ATOM 976 C C . LEU A 1 128 ? -19.845 -9.897 20.485 1.00 73.06 128 LEU A C 1
ATOM 978 O O . LEU A 1 128 ? -19.677 -9.394 21.597 1.00 73.06 128 LEU A O 1
ATOM 982 N N . VAL A 1 129 ? -20.419 -11.092 20.312 1.00 74.25 129 VAL A N 1
ATOM 983 C CA . VAL A 1 129 ? -20.940 -11.909 21.419 1.00 74.25 129 VAL A CA 1
ATOM 984 C C . VAL A 1 129 ? -19.813 -12.354 22.352 1.00 74.25 129 VAL A C 1
ATOM 986 O O . VAL A 1 129 ? -19.982 -12.327 23.569 1.00 74.25 129 VAL A O 1
ATOM 989 N N . ALA A 1 130 ? -18.643 -12.709 21.818 1.00 72.81 130 ALA A N 1
ATOM 990 C CA . ALA A 1 130 ? -17.474 -13.040 22.630 1.00 72.81 130 ALA A CA 1
ATOM 991 C C . ALA A 1 130 ? -16.913 -11.827 23.399 1.00 72.81 130 ALA A C 1
ATOM 993 O O . ALA A 1 130 ? -16.392 -11.983 24.505 1.00 72.81 130 ALA A O 1
ATOM 994 N N . ALA A 1 131 ? -17.002 -10.621 22.830 1.00 67.62 131 ALA A N 1
ATOM 995 C CA . ALA A 1 131 ? -16.460 -9.408 23.433 1.00 67.62 131 ALA A CA 1
ATOM 996 C C . ALA A 1 131 ? -17.355 -8.824 24.539 1.00 67.62 131 ALA A C 1
ATOM 998 O O . ALA A 1 131 ? -16.816 -8.430 25.575 1.00 67.62 131 ALA A O 1
ATOM 999 N N . TYR A 1 132 ? -18.679 -8.796 24.340 1.00 69.69 132 TYR A N 1
ATOM 1000 C CA . TYR A 1 132 ? -19.633 -8.117 25.235 1.00 69.69 132 TYR A CA 1
ATOM 1001 C C . TYR A 1 132 ? -20.699 -9.039 25.850 1.00 69.69 132 TYR A C 1
ATOM 1003 O O . TYR A 1 132 ? -21.503 -8.596 26.670 1.00 69.69 132 TYR A O 1
ATOM 1011 N N . GLY A 1 133 ? -20.694 -10.329 25.509 1.00 65.00 133 GLY A N 1
ATOM 1012 C CA . GLY A 1 133 ? -21.738 -11.272 25.902 1.00 65.00 133 GLY A CA 1
ATOM 1013 C C . GLY A 1 133 ? -22.999 -11.131 25.046 1.00 65.00 133 GLY A C 1
ATOM 1014 O O . GLY A 1 133 ? -23.192 -10.157 24.325 1.00 65.00 133 GLY A O 1
ATOM 1015 N N . SER A 1 134 ? -23.897 -12.111 25.135 1.00 58.19 134 SER A N 1
ATOM 1016 C CA . SER A 1 134 ? -25.145 -12.190 24.355 1.00 58.19 134 SER A CA 1
ATOM 1017 C C . SER A 1 134 ? -26.206 -11.128 24.703 1.00 58.19 134 SER A C 1
ATOM 1019 O O . SER A 1 134 ? -27.365 -11.295 24.331 1.00 58.19 134 SER A O 1
ATOM 1021 N N . TYR A 1 135 ? -25.855 -10.096 25.476 1.00 4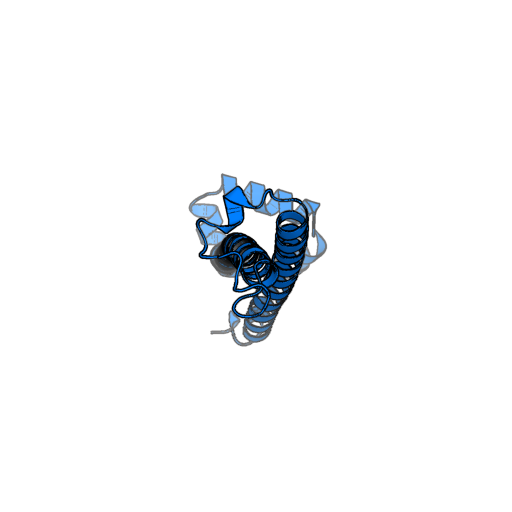7.69 135 TYR A N 1
ATOM 1022 C CA . TYR A 1 135 ? -26.787 -9.117 26.051 1.00 47.69 135 TYR A CA 1
ATOM 1023 C C . TYR A 1 135 ? -26.678 -7.714 25.425 1.00 47.69 135 TYR A C 1
ATOM 1025 O O . TYR A 1 135 ? -27.245 -6.771 25.977 1.00 47.69 135 TYR A O 1
ATOM 1033 N N . VAL A 1 136 ? -25.977 -7.579 24.291 1.00 46.91 136 VAL A N 1
ATOM 1034 C CA . VAL A 1 136 ? -25.951 -6.364 23.452 1.00 46.91 136 VAL A CA 1
ATOM 1035 C C . VAL A 1 136 ? -26.706 -6.604 22.149 1.00 46.91 136 VAL A C 1
ATOM 1037 O O . VAL A 1 136 ? -26.484 -7.666 21.522 1.00 46.91 136 VAL A O 1
#

InterPro domains:
  IPR007603 Choline transporter-like [PF04515] (2-102)
  IPR007603 Choline transporter-like [PTHR12385] (2-116)

Sequence (136 aa):
MQLFDSRGWTAVINDDLSSTALSIGAFGVGVLTGVIGLVVAKFAPVDWTVGFGADDTTRYGKNPNVIFGGLGFIAGFSMAMILANLVITALHTIFVCFAEDPVSFQRSHPEHYNELILTWRHFQPDALVAAYGSYV